Protein AF-A0A925RBF7-F1 (afdb_monomer_lite)

Structure (mmCIF, N/CA/C/O backbone):
data_AF-A0A925RBF7-F1
#
_entry.id   AF-A0A925RBF7-F1
#
loop_
_atom_site.group_PDB
_atom_site.id
_atom_site.type_symbol
_atom_site.label_atom_id
_atom_site.label_alt_id
_atom_site.label_comp_id
_atom_s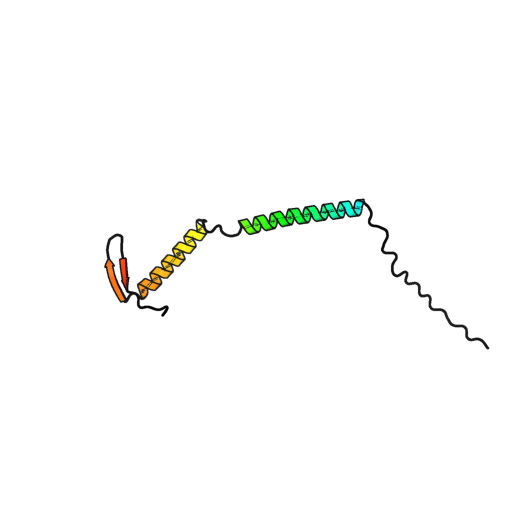ite.label_asym_id
_atom_site.label_entity_id
_atom_site.label_seq_id
_atom_site.pdbx_PDB_ins_code
_atom_site.Cartn_x
_atom_site.Cartn_y
_atom_site.Cartn_z
_atom_site.occupancy
_atom_site.B_iso_or_equiv
_atom_site.auth_seq_id
_atom_site.auth_comp_id
_atom_site.auth_asym_id
_atom_site.auth_atom_id
_atom_site.pdbx_PDB_model_num
ATOM 1 N N . MET A 1 1 ? 3.121 -23.216 -80.012 1.00 53.16 1 MET A N 1
ATOM 2 C CA . MET A 1 1 ? 4.552 -22.880 -79.867 1.00 53.16 1 MET A CA 1
ATOM 3 C C . MET A 1 1 ? 4.652 -21.693 -78.910 1.00 53.16 1 MET A C 1
ATOM 5 O O . MET A 1 1 ? 4.215 -20.616 -79.268 1.00 53.16 1 MET A O 1
ATOM 9 N N . ARG A 1 2 ? 5.131 -21.956 -77.683 1.00 52.97 2 ARG A N 1
ATOM 10 C CA . ARG A 1 2 ? 5.608 -21.027 -76.633 1.00 52.97 2 ARG A CA 1
ATOM 11 C C . ARG A 1 2 ? 4.675 -19.911 -76.128 1.00 52.97 2 ARG A C 1
ATOM 13 O O . ARG A 1 2 ? 4.674 -18.794 -76.624 1.00 52.97 2 ARG A O 1
ATOM 20 N N . THR A 1 3 ? 4.010 -20.215 -75.018 1.00 72.19 3 THR A N 1
ATOM 21 C CA . THR A 1 3 ? 3.555 -19.264 -73.995 1.00 72.19 3 THR A CA 1
ATOM 22 C C . THR A 1 3 ? 4.760 -18.568 -73.346 1.00 72.19 3 THR A C 1
ATOM 24 O O . THR A 1 3 ? 5.672 -19.275 -72.909 1.00 72.19 3 THR A O 1
ATOM 27 N N . PRO A 1 4 ? 4.778 -17.235 -73.193 1.00 68.31 4 PRO A N 1
ATOM 28 C CA . PRO A 1 4 ? 5.635 -16.589 -72.212 1.00 68.31 4 PRO A CA 1
ATOM 29 C C . PRO A 1 4 ? 4.834 -16.234 -70.952 1.00 68.31 4 PRO A C 1
ATOM 31 O O . PRO A 1 4 ? 3.897 -15.439 -70.976 1.00 68.31 4 PRO A O 1
ATOM 34 N N . LEU A 1 5 ? 5.234 -16.860 -69.843 1.00 68.88 5 LEU A N 1
ATOM 35 C CA . LEU A 1 5 ? 4.874 -16.492 -68.477 1.00 68.88 5 LEU A CA 1
ATOM 36 C C . LEU A 1 5 ? 5.290 -15.039 -68.202 1.00 68.88 5 LEU A C 1
ATOM 38 O O . LEU A 1 5 ? 6.479 -14.721 -68.221 1.00 68.88 5 LEU A O 1
ATOM 42 N N . ILE A 1 6 ? 4.329 -14.176 -67.872 1.00 75.00 6 ILE A N 1
ATOM 43 C CA . ILE A 1 6 ? 4.622 -12.877 -67.262 1.00 75.00 6 ILE A CA 1
ATOM 44 C C . ILE A 1 6 ? 4.984 -13.132 -65.795 1.00 75.00 6 ILE A C 1
ATOM 46 O O . ILE A 1 6 ? 4.153 -13.493 -64.962 1.00 75.00 6 ILE A O 1
ATOM 50 N N . ARG A 1 7 ? 6.280 -13.002 -65.515 1.00 73.44 7 ARG A N 1
ATOM 51 C CA . ARG A 1 7 ? 6.921 -13.119 -64.204 1.00 73.44 7 ARG A CA 1
ATOM 52 C C . ARG A 1 7 ? 6.366 -12.046 -63.257 1.00 73.44 7 ARG A C 1
ATOM 54 O O . ARG A 1 7 ? 6.526 -10.860 -63.524 1.00 73.44 7 ARG A O 1
ATOM 61 N N . ARG A 1 8 ? 5.749 -12.453 -62.141 1.00 71.81 8 ARG A N 1
ATOM 62 C CA . ARG A 1 8 ? 5.476 -11.565 -60.995 1.00 71.81 8 ARG A CA 1
ATOM 63 C C . ARG A 1 8 ? 6.813 -11.073 -60.415 1.00 71.81 8 ARG A C 1
ATOM 65 O O . ARG A 1 8 ? 7.613 -11.931 -60.038 1.00 71.81 8 ARG A O 1
ATOM 72 N N . PRO A 1 9 ? 7.060 -9.760 -60.277 1.00 64.62 9 PRO A N 1
ATOM 73 C CA . PRO A 1 9 ? 8.096 -9.279 -59.375 1.00 64.62 9 PRO A CA 1
ATOM 74 C C . PRO A 1 9 ? 7.606 -9.454 -57.932 1.00 64.62 9 PRO A C 1
ATOM 76 O O . PRO A 1 9 ? 6.683 -8.781 -57.473 1.00 64.62 9 PRO A O 1
ATOM 79 N N . SER A 1 10 ? 8.186 -10.429 -57.237 1.00 71.38 10 SER A N 1
ATOM 80 C CA . SER A 1 10 ? 8.075 -10.616 -55.792 1.00 71.38 10 SER A CA 1
ATOM 81 C C . SER A 1 10 ? 9.087 -9.711 -55.089 1.00 71.38 10 SER A C 1
ATOM 83 O O . SER A 1 10 ? 10.015 -10.201 -54.455 1.00 71.38 10 SER A O 1
ATOM 85 N N . ASP A 1 11 ? 8.929 -8.398 -55.218 1.00 62.97 11 ASP A N 1
ATOM 86 C CA . ASP A 1 11 ? 9.864 -7.437 -54.625 1.00 62.97 11 ASP A CA 1
ATOM 87 C C . ASP A 1 11 ? 9.233 -6.784 -53.397 1.00 62.97 11 ASP A C 1
ATOM 89 O O . ASP A 1 11 ? 9.076 -5.571 -53.296 1.00 62.97 11 ASP A O 1
ATOM 93 N N . ALA A 1 12 ? 8.853 -7.622 -52.436 1.00 63.16 12 ALA A N 1
ATOM 94 C CA . ALA A 1 12 ? 8.847 -7.190 -51.053 1.00 63.16 12 ALA A CA 1
ATOM 95 C C . ALA A 1 12 ? 10.211 -7.580 -50.474 1.00 63.16 12 ALA A C 1
ATOM 97 O O . ALA A 1 12 ? 10.421 -8.768 -50.214 1.00 63.16 12 ALA A O 1
ATOM 98 N N . PRO A 1 13 ? 11.140 -6.641 -50.217 1.00 54.00 13 PRO A N 1
ATOM 99 C CA . PRO A 1 13 ? 12.165 -6.878 -49.216 1.00 54.00 13 PRO A CA 1
ATOM 100 C C . PRO A 1 13 ? 11.473 -6.885 -47.848 1.00 54.00 13 PRO A C 1
ATOM 102 O O . PRO A 1 13 ? 11.537 -5.935 -47.070 1.00 54.00 13 PRO A O 1
ATOM 105 N N . ALA A 1 14 ? 10.755 -7.970 -47.561 1.00 61.97 14 ALA A N 1
ATOM 106 C CA . ALA A 1 14 ? 10.430 -8.320 -46.201 1.00 61.97 14 ALA A CA 1
ATOM 107 C C . ALA A 1 14 ? 11.758 -8.668 -45.520 1.00 61.97 14 ALA A C 1
ATOM 109 O O . ALA A 1 14 ? 12.412 -9.643 -45.872 1.00 61.97 14 ALA A O 1
ATOM 110 N N . GLN A 1 15 ? 12.108 -7.846 -44.533 1.00 63.09 15 GLN A N 1
ATOM 111 C CA . GLN A 1 15 ? 13.069 -8.146 -43.475 1.00 63.09 15 GLN A CA 1
ATOM 112 C C . GLN A 1 15 ? 14.554 -8.020 -43.851 1.00 63.09 15 GLN A C 1
ATOM 114 O O . GLN A 1 15 ? 15.302 -8.985 -43.937 1.00 63.09 15 GLN A O 1
ATOM 119 N N . MET A 1 16 ? 15.021 -6.772 -43.881 1.00 54.44 16 MET A N 1
ATOM 120 C CA . MET A 1 16 ? 16.357 -6.431 -43.377 1.00 54.44 16 MET A CA 1
ATOM 121 C C . MET A 1 16 ? 16.203 -5.594 -42.101 1.00 54.44 16 MET A C 1
ATOM 123 O O . MET A 1 16 ? 16.577 -4.429 -42.040 1.00 54.44 16 MET A O 1
ATOM 127 N N . LEU A 1 17 ? 15.589 -6.181 -41.075 1.00 60.72 17 LEU A N 1
ATOM 128 C CA . LEU A 1 17 ? 15.402 -5.541 -39.771 1.00 60.72 17 LEU A CA 1
ATOM 129 C C . LEU A 1 17 ? 16.152 -6.293 -38.673 1.00 60.72 17 LEU A C 1
ATOM 131 O O . LEU A 1 17 ? 15.610 -6.509 -37.609 1.00 60.72 17 LEU A O 1
ATOM 135 N N . PHE A 1 18 ? 17.405 -6.680 -38.911 1.00 63.72 18 PHE A N 1
ATOM 136 C CA . PHE A 1 18 ? 18.330 -6.979 -37.814 1.00 63.72 18 PHE A CA 1
ATOM 137 C C . PHE A 1 18 ? 19.751 -6.569 -38.201 1.00 63.72 18 PHE A C 1
ATOM 139 O O . PHE A 1 18 ? 20.602 -7.383 -38.547 1.00 63.72 18 PHE A O 1
ATOM 146 N N . ARG A 1 19 ? 20.001 -5.256 -38.160 1.00 61.59 19 ARG A N 1
ATOM 147 C CA . ARG A 1 19 ? 21.356 -4.729 -37.963 1.00 61.59 19 ARG A CA 1
ATOM 148 C C . ARG A 1 19 ? 21.570 -4.702 -36.452 1.00 61.59 19 ARG A C 1
ATOM 150 O O . ARG A 1 19 ? 20.692 -4.236 -35.736 1.00 61.59 19 ARG A O 1
ATOM 157 N N . GLY A 1 20 ? 22.671 -5.295 -35.990 1.00 67.06 20 GLY A N 1
ATOM 158 C CA . GLY A 1 20 ? 22.966 -5.475 -34.568 1.00 67.06 20 GLY A CA 1
ATOM 159 C C . GLY A 1 20 ? 22.776 -4.193 -33.756 1.00 67.06 20 GLY A C 1
ATOM 160 O O . GLY A 1 20 ? 23.075 -3.100 -34.236 1.00 67.06 20 GLY A O 1
ATOM 161 N N . MET A 1 21 ? 22.263 -4.358 -32.538 1.00 67.31 21 MET A N 1
ATOM 162 C CA . MET A 1 21 ? 21.976 -3.267 -31.611 1.00 67.31 21 MET A CA 1
ATOM 163 C C . MET A 1 21 ? 23.260 -2.480 -31.353 1.00 67.31 21 MET A C 1
ATOM 165 O O . MET A 1 21 ? 24.289 -3.054 -30.983 1.00 67.31 21 MET A O 1
ATOM 169 N N . SER A 1 22 ? 23.229 -1.176 -31.610 1.00 83.12 22 SER A N 1
ATOM 170 C CA . SER A 1 22 ? 24.416 -0.348 -31.404 1.00 83.12 22 SER A CA 1
ATOM 171 C C . SER A 1 22 ? 24.723 -0.230 -29.906 1.00 83.12 22 SER A C 1
ATOM 173 O O . SER A 1 22 ? 23.821 -0.262 -29.070 1.00 83.12 22 SER A O 1
ATOM 175 N N . PHE A 1 23 ? 25.997 -0.070 -29.531 1.00 84.50 23 PHE A N 1
ATOM 176 C CA . PHE A 1 23 ? 26.377 0.072 -28.116 1.00 84.50 23 PHE A CA 1
ATOM 177 C C . PHE A 1 23 ? 25.640 1.236 -27.432 1.00 84.50 23 PHE A C 1
ATOM 179 O O . PHE A 1 23 ? 25.201 1.121 -26.289 1.00 84.50 23 PHE A O 1
ATOM 186 N N . ILE A 1 24 ? 25.442 2.339 -28.161 1.00 90.88 24 ILE A N 1
ATOM 187 C CA . ILE A 1 24 ? 24.719 3.511 -27.662 1.00 90.88 24 ILE A CA 1
ATOM 188 C C . ILE A 1 24 ? 23.233 3.219 -27.421 1.00 90.88 24 ILE A C 1
ATOM 190 O O . ILE A 1 24 ? 22.660 3.711 -26.458 1.00 90.88 24 ILE A O 1
ATOM 194 N N . GLU A 1 25 ? 22.619 2.365 -28.232 1.00 88.81 25 GLU A N 1
ATOM 195 C CA . GLU A 1 25 ? 21.222 1.958 -28.083 1.00 88.81 25 GLU A CA 1
ATOM 196 C C . GLU A 1 25 ? 21.014 1.067 -26.852 1.00 88.81 25 GLU A C 1
ATOM 198 O O . GLU A 1 25 ? 20.044 1.248 -26.113 1.00 88.81 25 GLU A O 1
ATOM 203 N N . VAL A 1 26 ? 21.969 0.179 -26.553 1.00 93.62 26 VAL A N 1
ATOM 204 C CA . VAL A 1 26 ? 21.971 -0.598 -25.303 1.00 93.62 26 VAL A CA 1
ATOM 205 C C . VAL A 1 26 ? 22.162 0.323 -24.097 1.00 93.62 26 VAL A C 1
ATOM 207 O O . VAL A 1 26 ? 21.428 0.207 -23.1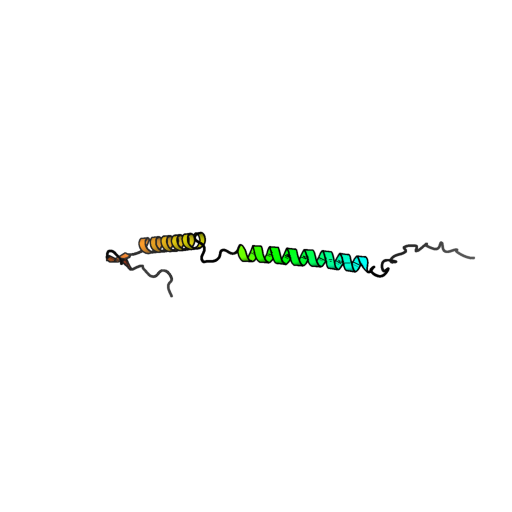19 1.00 93.62 26 VAL A O 1
ATOM 210 N N . MET A 1 27 ? 23.093 1.281 -24.172 1.00 95.69 27 MET A N 1
ATOM 211 C CA . MET A 1 27 ? 23.312 2.264 -23.103 1.00 95.69 27 MET A CA 1
ATOM 212 C C . MET A 1 27 ? 22.053 3.091 -22.824 1.00 95.69 27 MET A C 1
ATOM 214 O O . MET A 1 27 ? 21.667 3.244 -21.667 1.00 95.69 27 MET A O 1
ATOM 218 N N . ILE A 1 28 ? 21.384 3.575 -23.875 1.00 95.94 28 ILE A N 1
ATOM 219 C CA . ILE A 1 28 ? 20.122 4.314 -23.762 1.00 95.94 28 ILE A CA 1
ATOM 220 C C . ILE A 1 28 ? 19.036 3.423 -23.150 1.00 95.94 28 ILE A C 1
ATOM 222 O O . ILE A 1 28 ? 18.334 3.858 -22.242 1.00 95.94 28 ILE A O 1
ATOM 226 N N . SER A 1 29 ? 18.930 2.164 -23.577 1.00 95.38 29 SER A N 1
ATOM 227 C CA . SER A 1 29 ? 17.935 1.221 -23.049 1.00 95.38 29 SER A CA 1
ATOM 228 C C . SER A 1 29 ? 18.137 0.939 -21.559 1.00 95.38 29 SER A C 1
ATOM 230 O O . SER A 1 29 ? 17.175 0.933 -20.789 1.00 95.38 29 SER A O 1
ATOM 232 N N . VAL A 1 30 ? 19.388 0.755 -21.130 1.00 96.06 30 VAL A N 1
ATOM 233 C CA . VAL A 1 30 ? 19.739 0.566 -19.715 1.00 96.06 30 VAL A CA 1
ATOM 234 C C . VAL A 1 30 ? 19.449 1.829 -18.906 1.00 96.06 30 VAL A C 1
ATOM 236 O O . VAL A 1 30 ? 18.899 1.732 -17.812 1.00 96.06 30 VAL A O 1
ATOM 239 N N . LEU A 1 31 ? 19.761 3.009 -19.44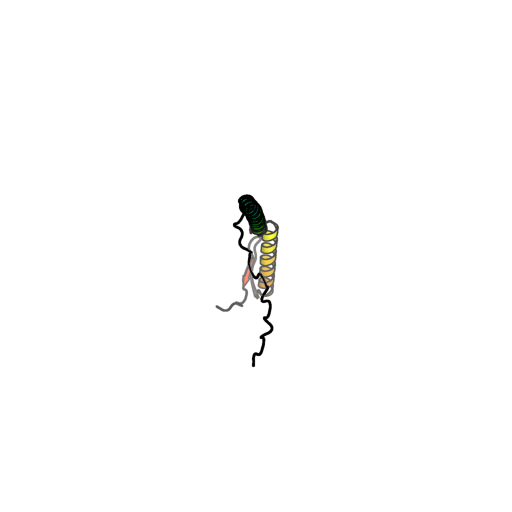6 1.00 97.44 31 LEU A N 1
ATOM 240 C CA . LEU A 1 31 ? 19.509 4.291 -18.786 1.00 97.44 31 LEU A CA 1
ATOM 241 C C . LEU A 1 31 ? 18.008 4.550 -18.609 1.00 97.44 31 LEU A C 1
ATOM 243 O O . LEU A 1 31 ? 17.568 4.932 -17.530 1.00 97.44 31 LEU A O 1
ATOM 247 N N . ILE A 1 32 ? 17.200 4.291 -19.637 1.00 97.44 32 ILE A N 1
ATOM 248 C CA . ILE A 1 32 ? 15.740 4.414 -19.541 1.00 97.44 32 ILE A CA 1
ATOM 249 C C . ILE A 1 32 ? 15.196 3.413 -18.516 1.00 97.44 32 ILE A C 1
ATOM 251 O O . ILE A 1 32 ? 14.399 3.778 -17.653 1.00 97.44 32 ILE A O 1
ATOM 255 N N . SER A 1 33 ? 15.660 2.163 -18.571 1.00 97.19 33 SER A N 1
ATOM 256 C CA . SER A 1 33 ? 15.216 1.114 -17.649 1.00 97.19 33 SER A CA 1
ATOM 257 C C . SER A 1 33 ? 15.548 1.454 -16.195 1.00 97.19 33 SER A C 1
ATOM 259 O O . SER A 1 33 ? 14.710 1.256 -15.318 1.00 97.19 33 SER A O 1
ATOM 261 N N . SER A 1 34 ? 16.733 2.009 -15.923 1.00 97.00 34 SER A N 1
ATOM 262 C CA . SER A 1 34 ? 17.134 2.377 -14.563 1.00 97.00 34 SER A CA 1
ATOM 263 C C . SER A 1 34 ? 16.277 3.509 -13.994 1.00 97.00 34 SER A C 1
ATOM 265 O O . SER A 1 34 ? 15.866 3.431 -12.836 1.00 97.00 34 SER A O 1
ATOM 267 N N . ILE A 1 35 ? 15.931 4.511 -14.810 1.00 97.31 35 ILE A N 1
ATOM 268 C CA . ILE A 1 35 ? 15.023 5.597 -14.413 1.00 97.31 35 ILE A CA 1
ATOM 269 C C . ILE A 1 35 ? 13.637 5.042 -14.080 1.00 97.31 35 ILE A C 1
ATOM 271 O O . ILE A 1 35 ? 13.061 5.408 -13.056 1.00 97.31 35 ILE A O 1
ATOM 275 N N . ILE A 1 36 ? 13.111 4.138 -14.911 1.00 97.69 36 ILE A N 1
ATOM 276 C CA . ILE A 1 36 ? 11.800 3.519 -14.678 1.00 97.69 36 ILE A CA 1
ATOM 277 C C . ILE A 1 36 ? 11.805 2.735 -13.363 1.00 97.69 36 ILE A C 1
ATOM 279 O O . ILE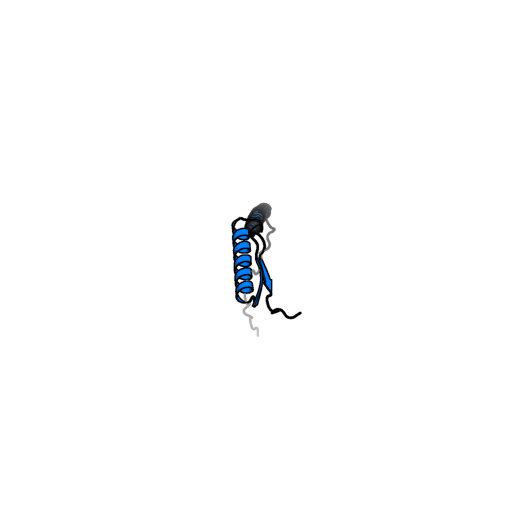 A 1 36 ? 10.899 2.908 -12.550 1.00 97.69 36 ILE A O 1
ATOM 283 N N . VAL A 1 37 ? 12.829 1.912 -13.121 1.00 96.94 37 VAL A N 1
ATOM 284 C CA . VAL A 1 37 ? 12.946 1.121 -11.885 1.00 96.94 37 VAL A CA 1
ATOM 285 C C . VAL A 1 37 ? 13.064 2.025 -10.654 1.00 96.94 37 VAL A C 1
ATOM 287 O O . VAL A 1 37 ? 12.378 1.789 -9.660 1.00 96.94 37 VAL A O 1
ATOM 290 N N . ALA A 1 38 ? 13.867 3.090 -10.722 1.00 96.25 38 ALA A N 1
ATOM 291 C CA . ALA A 1 38 ? 14.004 4.052 -9.630 1.00 96.25 38 ALA A CA 1
ATOM 292 C C . ALA A 1 38 ? 12.686 4.793 -9.339 1.00 96.25 38 ALA A C 1
ATOM 294 O O . ALA A 1 38 ? 12.294 4.947 -8.180 1.00 96.25 38 ALA A O 1
ATOM 295 N N . GLY A 1 39 ? 11.963 5.207 -10.384 1.00 94.69 39 GLY A N 1
ATOM 296 C CA . GLY A 1 39 ? 10.644 5.825 -10.252 1.00 94.69 39 GLY A CA 1
ATOM 297 C C . GLY A 1 39 ? 9.622 4.872 -9.634 1.00 94.69 39 GLY A C 1
ATOM 298 O O . GLY A 1 39 ? 8.911 5.246 -8.700 1.00 94.69 39 GLY A O 1
ATOM 299 N N . LEU A 1 40 ? 9.602 3.615 -10.088 1.00 96.06 40 LEU A N 1
ATOM 300 C CA . LEU A 1 40 ? 8.727 2.578 -9.547 1.00 96.06 40 LEU A CA 1
ATOM 301 C C . LEU A 1 40 ? 8.986 2.364 -8.052 1.00 96.06 40 LEU A C 1
ATOM 303 O O . LEU A 1 40 ? 8.041 2.358 -7.264 1.00 96.06 40 LEU A O 1
ATOM 307 N N . GLN A 1 41 ? 10.253 2.277 -7.643 1.00 92.88 41 GLN A N 1
ATOM 308 C CA . GLN A 1 41 ? 10.628 2.164 -6.235 1.00 92.88 41 GLN A CA 1
ATOM 309 C C . GLN A 1 41 ? 10.093 3.341 -5.403 1.00 92.88 41 GLN A C 1
ATOM 311 O O . GLN A 1 41 ? 9.546 3.123 -4.322 1.00 92.88 41 GLN A O 1
ATOM 316 N N . GLY A 1 42 ? 10.176 4.570 -5.923 1.00 90.62 42 GLY A N 1
ATOM 317 C CA . GLY A 1 42 ? 9.596 5.750 -5.279 1.00 90.62 42 GLY A CA 1
ATOM 318 C C . GLY A 1 42 ? 8.077 5.651 -5.123 1.00 90.62 42 GLY A C 1
ATOM 319 O O . GLY A 1 42 ? 7.554 5.885 -4.035 1.00 90.62 42 GLY A O 1
ATOM 320 N N . THR A 1 43 ? 7.361 5.245 -6.178 1.00 91.25 43 THR A N 1
ATOM 321 C CA . THR A 1 43 ? 5.895 5.087 -6.122 1.00 91.25 43 THR A CA 1
ATOM 322 C C . THR A 1 43 ? 5.455 3.996 -5.151 1.00 91.25 43 THR A C 1
ATOM 324 O O . THR A 1 43 ? 4.487 4.196 -4.423 1.00 91.25 43 THR A O 1
ATOM 327 N N . ILE A 1 44 ? 6.188 2.881 -5.077 1.00 90.62 44 ILE A N 1
ATOM 328 C CA . ILE A 1 44 ? 5.930 1.810 -4.109 1.00 90.62 44 ILE A CA 1
ATOM 329 C C . ILE A 1 44 ? 6.160 2.330 -2.690 1.00 90.62 44 ILE A C 1
ATOM 331 O O . ILE A 1 44 ? 5.328 2.107 -1.819 1.00 90.62 44 ILE A O 1
ATOM 335 N N . PHE A 1 45 ? 7.248 3.067 -2.453 1.00 89.06 45 PHE A N 1
ATOM 336 C CA . PHE A 1 45 ? 7.531 3.650 -1.142 1.00 89.06 45 PHE A CA 1
ATOM 337 C C . PHE A 1 45 ? 6.436 4.631 -0.697 1.00 89.06 45 PHE A C 1
ATOM 339 O O . PHE A 1 45 ? 5.959 4.563 0.433 1.00 89.06 45 PHE A O 1
ATOM 346 N N . LEU A 1 46 ? 5.983 5.498 -1.606 1.00 84.62 46 LEU A N 1
ATOM 347 C CA . LEU A 1 46 ? 4.850 6.398 -1.380 1.00 84.62 46 LEU A CA 1
ATOM 348 C C . LEU A 1 46 ? 3.555 5.628 -1.095 1.00 84.62 46 LEU A C 1
ATOM 350 O O . LEU A 1 46 ? 2.840 5.979 -0.161 1.00 84.62 46 LEU A O 1
ATOM 354 N N . ALA A 1 47 ? 3.268 4.567 -1.852 1.00 85.06 47 ALA A N 1
ATOM 355 C CA . ALA A 1 47 ? 2.087 3.735 -1.645 1.00 85.06 47 ALA A CA 1
ATOM 356 C C . ALA A 1 47 ? 2.110 3.045 -0.272 1.00 85.06 47 ALA A C 1
ATOM 358 O O . ALA A 1 47 ? 1.114 3.084 0.450 1.00 85.06 47 ALA A O 1
ATOM 359 N N . LEU A 1 48 ? 3.255 2.488 0.129 1.00 82.62 48 LEU A N 1
ATOM 360 C CA . LEU A 1 48 ? 3.434 1.866 1.442 1.00 82.62 48 LEU A CA 1
ATOM 361 C C . LEU A 1 48 ? 3.289 2.878 2.582 1.00 82.62 48 LEU A C 1
ATOM 363 O O . LEU A 1 48 ? 2.673 2.564 3.592 1.00 82.62 48 LEU A O 1
ATOM 367 N N . ASN A 1 49 ? 3.795 4.100 2.410 1.00 75.44 49 ASN A N 1
ATOM 368 C CA . ASN A 1 49 ? 3.663 5.154 3.417 1.00 75.44 49 ASN A CA 1
ATOM 369 C C . ASN A 1 49 ? 2.265 5.805 3.438 1.00 75.44 49 ASN A C 1
ATOM 371 O O . ASN A 1 49 ? 1.900 6.475 4.398 1.00 75.44 49 ASN A O 1
ATOM 375 N N . SER A 1 50 ? 1.481 5.638 2.368 1.00 74.88 50 SER A N 1
ATOM 376 C CA . SER A 1 50 ? 0.086 6.091 2.302 1.00 74.88 50 SER A CA 1
ATOM 377 C C . SER A 1 50 ? -0.889 5.134 2.985 1.00 74.88 50 SER A C 1
ATOM 379 O O . SER A 1 50 ? -2.027 5.522 3.259 1.00 74.88 50 SER A O 1
ATOM 381 N N . MET A 1 51 ? -0.462 3.899 3.280 1.00 69.56 51 MET A N 1
ATOM 382 C CA . MET A 1 51 ? -1.232 3.046 4.172 1.00 69.56 51 MET A CA 1
ATOM 383 C C . MET A 1 51 ? -1.282 3.734 5.536 1.00 69.56 51 MET A C 1
ATOM 385 O O . MET A 1 51 ? -0.225 4.055 6.080 1.00 69.56 51 MET A O 1
ATOM 389 N N . PRO A 1 52 ? -2.483 3.994 6.082 1.00 60.31 52 PRO A N 1
ATOM 390 C CA . PRO A 1 52 ? -2.610 4.593 7.394 1.00 60.31 52 PRO A CA 1
ATOM 391 C C . PRO A 1 52 ? -1.859 3.711 8.378 1.00 60.31 52 PRO A C 1
ATOM 393 O O . PRO A 1 52 ? -2.263 2.571 8.624 1.00 60.31 52 PRO A O 1
ATOM 396 N N . ASP A 1 53 ? -0.764 4.231 8.927 1.00 58.31 53 ASP A N 1
ATOM 397 C CA . ASP A 1 53 ? -0.177 3.613 10.095 1.00 58.31 53 ASP A CA 1
ATOM 398 C C . ASP A 1 53 ? -1.303 3.554 11.130 1.00 58.31 53 ASP A C 1
ATOM 400 O O . ASP A 1 53 ? -1.983 4.549 11.411 1.00 58.31 53 ASP A O 1
ATOM 404 N N . SER A 1 54 ? -1.599 2.352 11.615 1.00 54.59 54 SER A N 1
ATOM 405 C CA . SER A 1 54 ? -2.756 2.098 12.481 1.00 54.59 54 SER A CA 1
ATOM 406 C C . SER A 1 54 ? -2.706 2.884 13.806 1.00 54.59 54 SER A C 1
ATOM 408 O O . SER A 1 54 ? -3.667 2.862 14.575 1.00 54.59 54 SER A O 1
ATOM 410 N N . THR A 1 55 ? -1.622 3.629 14.016 1.00 55.00 55 THR A N 1
ATOM 411 C CA . THR A 1 55 ? -1.240 4.503 15.126 1.00 55.00 55 THR A CA 1
ATOM 412 C C . THR A 1 55 ? -1.557 5.996 14.912 1.00 55.00 55 THR A C 1
ATOM 414 O O . THR A 1 55 ? -1.367 6.791 15.831 1.00 55.00 55 THR A O 1
ATOM 417 N N . GLY A 1 56 ? -2.048 6.416 13.739 1.00 58.88 56 GLY A N 1
ATOM 418 C CA . GLY A 1 56 ? -2.392 7.816 13.469 1.00 58.88 56 GLY A CA 1
ATOM 419 C C . GLY A 1 56 ? -3.567 8.345 14.311 1.00 58.88 56 GLY A C 1
ATOM 420 O O . GLY A 1 56 ? -4.514 7.629 14.636 1.00 58.88 56 GLY A O 1
ATOM 421 N N . VAL A 1 57 ? -3.573 9.645 14.630 1.00 61.06 57 VAL A N 1
ATOM 422 C CA . VAL A 1 57 ? -4.684 10.293 15.368 1.00 61.06 57 VAL A CA 1
ATOM 423 C C . VAL A 1 57 ? -6.035 10.061 14.669 1.00 61.06 57 VAL A C 1
ATOM 425 O O . VAL A 1 57 ? -7.046 9.841 15.330 1.00 61.06 57 VAL A O 1
ATOM 428 N N . ALA A 1 58 ? -6.044 10.017 13.332 1.00 60.81 58 ALA A N 1
ATOM 429 C CA . ALA A 1 58 ? -7.235 9.727 12.536 1.00 60.81 58 ALA A CA 1
ATOM 430 C C . ALA A 1 58 ? -7.708 8.262 12.645 1.00 60.81 58 ALA A C 1
ATOM 432 O O . ALA A 1 58 ? -8.907 8.026 12.776 1.00 60.81 58 ALA A O 1
ATOM 433 N N . SER A 1 59 ? -6.803 7.272 12.645 1.00 58.00 59 SER A N 1
ATOM 434 C CA . SER A 1 59 ? -7.180 5.861 12.847 1.00 58.00 59 SER A CA 1
ATOM 435 C C . SER A 1 59 ? -7.671 5.616 14.275 1.00 58.00 59 SER A C 1
ATOM 437 O O . SER A 1 59 ? -8.606 4.847 14.486 1.00 58.00 59 SER A O 1
ATOM 439 N N . THR A 1 60 ? -7.088 6.319 15.248 1.00 64.62 60 THR A N 1
ATOM 440 C CA . THR A 1 60 ? -7.519 6.290 16.649 1.00 64.62 60 THR A CA 1
ATOM 441 C C . THR A 1 60 ? -8.909 6.905 16.797 1.00 64.62 60 THR A C 1
ATOM 443 O O . THR A 1 60 ? -9.780 6.282 17.395 1.00 64.62 60 THR A O 1
ATOM 446 N N . ALA A 1 61 ? -9.169 8.063 16.182 1.00 68.25 61 ALA A N 1
ATOM 447 C CA . ALA A 1 61 ? -10.492 8.689 16.177 1.00 68.25 61 ALA A CA 1
ATOM 448 C C . ALA A 1 61 ? -11.561 7.794 15.524 1.00 68.25 61 ALA A C 1
ATOM 450 O O . ALA A 1 61 ? -12.656 7.656 16.066 1.00 68.25 61 ALA A O 1
ATOM 451 N N . LEU A 1 62 ? -11.232 7.126 14.413 1.00 75.69 62 LEU A N 1
ATOM 452 C CA . LEU A 1 62 ? -12.136 6.172 13.762 1.00 75.69 62 LEU A CA 1
ATOM 453 C C . LEU A 1 62 ? -12.427 4.953 14.649 1.00 75.69 62 LEU A C 1
ATOM 455 O O . LEU A 1 62 ? -13.587 4.573 14.786 1.00 75.69 62 LEU A O 1
ATOM 459 N N . ARG A 1 63 ? -11.412 4.368 15.300 1.00 72.06 63 ARG A N 1
ATOM 460 C CA . ARG A 1 63 ? -11.598 3.239 16.232 1.00 72.06 63 ARG A CA 1
ATOM 461 C C . ARG A 1 63 ? -12.408 3.631 17.466 1.00 72.06 63 ARG A C 1
ATOM 463 O O . ARG A 1 63 ? -13.256 2.859 17.905 1.00 72.06 63 ARG A O 1
ATOM 470 N N . VAL A 1 64 ? -12.169 4.824 18.012 1.00 77.25 64 VAL A N 1
ATOM 471 C CA . VAL A 1 64 ? -12.936 5.366 19.142 1.00 77.25 64 VAL A CA 1
ATOM 472 C C . VAL A 1 64 ? -14.391 5.585 18.736 1.00 77.25 64 VAL A C 1
ATOM 474 O O . VAL A 1 64 ? -15.273 5.140 19.462 1.00 77.25 64 VAL A O 1
ATOM 477 N N . SER A 1 65 ? -14.650 6.173 17.563 1.00 78.12 65 SER A N 1
ATOM 478 C CA . SER A 1 65 ? -16.013 6.339 17.036 1.00 78.12 65 SER A CA 1
ATOM 479 C C . SER A 1 65 ? -16.712 4.993 16.858 1.00 78.12 65 SER A C 1
ATOM 481 O O . SER A 1 65 ? -17.808 4.808 17.365 1.00 78.12 65 SER A O 1
ATOM 483 N N . GLN A 1 66 ? -16.054 4.018 16.223 1.00 81.88 66 GLN A N 1
ATOM 484 C CA . GLN A 1 66 ? -16.624 2.683 16.009 1.00 81.88 66 GLN A CA 1
ATOM 485 C C . GLN A 1 66 ? -16.929 1.957 17.323 1.00 81.88 66 GLN A C 1
ATOM 487 O O . GLN A 1 66 ? -17.955 1.291 17.447 1.00 81.88 66 GLN A O 1
ATOM 492 N N . THR A 1 67 ? -16.049 2.089 18.317 1.00 81.25 67 THR A N 1
ATOM 493 C CA . THR A 1 67 ? -16.258 1.491 19.642 1.00 81.25 67 THR A CA 1
ATOM 494 C C . THR A 1 67 ? -17.398 2.189 20.382 1.00 81.25 67 THR A C 1
ATOM 496 O O . THR A 1 67 ? -18.213 1.518 21.008 1.00 81.25 67 THR A O 1
ATOM 499 N N . ALA A 1 68 ? -17.493 3.518 20.287 1.00 81.00 68 ALA A N 1
ATOM 500 C CA . ALA A 1 68 ? -18.574 4.293 20.886 1.00 81.00 68 ALA A CA 1
ATOM 501 C C . ALA A 1 68 ? -19.935 3.962 20.254 1.00 81.00 68 ALA A C 1
ATOM 503 O O . ALA A 1 68 ? -20.901 3.753 20.983 1.00 81.00 68 ALA A O 1
ATOM 504 N N . ASP A 1 69 ? -19.997 3.833 18.926 1.00 84.25 69 ASP A N 1
ATOM 505 C CA . ASP A 1 69 ? -21.211 3.434 18.208 1.00 84.25 69 ASP A CA 1
ATOM 506 C C . ASP A 1 69 ? -21.647 2.018 18.600 1.00 84.25 69 ASP A C 1
ATOM 508 O O . ASP A 1 69 ? -22.829 1.765 18.837 1.00 84.25 69 ASP A O 1
ATOM 512 N N . ARG A 1 70 ? -20.686 1.097 18.742 1.00 81.06 70 ARG A N 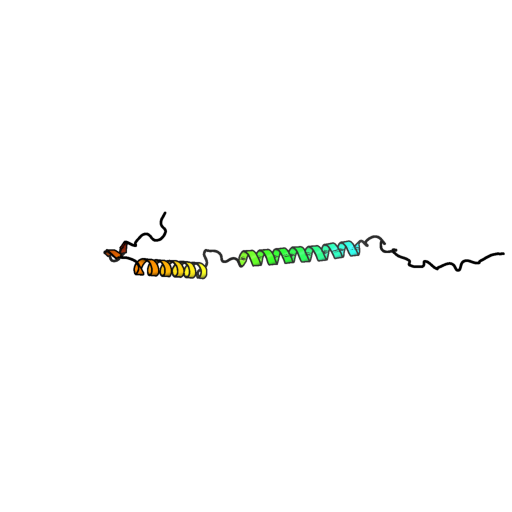1
ATOM 513 C CA . ARG A 1 70 ? -20.954 -0.268 19.202 1.00 81.06 70 ARG A CA 1
ATOM 514 C C . ARG A 1 70 ? -21.473 -0.299 20.641 1.00 81.06 70 ARG A C 1
ATOM 516 O O . ARG A 1 70 ? -22.489 -0.936 20.897 1.00 81.06 70 ARG A O 1
ATOM 523 N N . LEU A 1 71 ? -20.835 0.427 21.559 1.00 79.38 71 LEU A N 1
ATOM 524 C CA . LEU A 1 71 ? -21.293 0.558 22.947 1.00 79.38 71 LEU A CA 1
ATOM 525 C C . LEU A 1 71 ? -22.697 1.166 23.025 1.00 79.38 71 LEU A C 1
ATOM 527 O O . LEU A 1 71 ? -23.528 0.691 23.792 1.00 79.38 71 LEU A O 1
ATOM 531 N N . ALA A 1 72 ? -22.984 2.195 22.224 1.00 83.06 72 ALA A N 1
ATOM 532 C CA . ALA A 1 72 ? -24.306 2.809 22.171 1.00 83.06 72 ALA A CA 1
ATOM 533 C C . ALA A 1 72 ? -25.372 1.822 21.667 1.00 83.06 72 ALA A C 1
ATOM 535 O O . ALA A 1 72 ? -26.463 1.757 22.236 1.00 83.06 72 ALA A O 1
ATOM 536 N N . ALA A 1 73 ? -25.045 1.023 20.648 1.00 81.94 73 ALA A N 1
ATOM 537 C CA . ALA A 1 73 ? -25.929 -0.016 20.132 1.00 81.94 73 ALA A CA 1
ATOM 538 C C . ALA A 1 73 ? -26.191 -1.123 21.168 1.00 81.94 73 ALA A C 1
ATOM 540 O O . ALA A 1 73 ? -27.336 -1.536 21.352 1.00 81.94 73 ALA A O 1
ATOM 541 N N . GLU A 1 74 ? -25.156 -1.570 21.881 1.00 77.69 74 GLU A N 1
ATOM 542 C CA . GLU A 1 74 ? -25.280 -2.581 22.935 1.00 77.69 74 GLU A CA 1
ATOM 543 C C . GLU A 1 74 ? -26.123 -2.057 24.111 1.00 77.69 74 GLU A C 1
ATOM 545 O O . GLU A 1 74 ? -27.079 -2.718 24.525 1.00 77.69 74 GLU A O 1
ATOM 550 N N . LEU A 1 75 ? -25.870 -0.824 24.570 1.00 79.62 75 LEU A N 1
ATOM 551 C CA . LEU A 1 75 ? -26.648 -0.158 25.622 1.00 79.62 75 LEU A CA 1
ATOM 552 C C . LEU A 1 75 ? -28.119 0.048 25.248 1.00 79.62 75 LEU A C 1
ATOM 554 O O . LEU A 1 75 ? -28.984 -0.066 26.113 1.00 79.62 75 LEU A O 1
ATOM 558 N N . GLN A 1 76 ? -28.429 0.317 23.978 1.00 76.38 76 GLN A N 1
ATOM 559 C CA . GLN A 1 76 ? -29.815 0.449 23.517 1.00 76.38 76 GLN A CA 1
ATOM 560 C C . GLN A 1 76 ? -30.608 -0.858 23.666 1.00 76.38 76 GLN A C 1
ATOM 562 O O . GLN A 1 76 ? -31.834 -0.842 23.768 1.00 76.38 76 GLN A O 1
ATOM 567 N N . THR A 1 77 ? -29.908 -1.990 23.674 1.00 73.75 77 THR A N 1
ATOM 568 C CA . THR A 1 77 ? -30.496 -3.331 23.766 1.00 73.75 77 THR A CA 1
ATOM 569 C C . THR A 1 77 ? -30.304 -3.983 25.127 1.00 73.75 77 THR A C 1
ATOM 571 O O . THR A 1 77 ? -30.792 -5.091 25.352 1.00 73.75 77 THR A O 1
ATOM 574 N N . ALA A 1 78 ? -29.626 -3.294 26.045 1.00 70.06 78 ALA A N 1
ATOM 575 C CA . ALA A 1 78 ? -29.453 -3.740 27.411 1.00 70.06 78 ALA A CA 1
ATOM 576 C C . ALA A 1 78 ? -30.811 -3.791 28.122 1.00 70.06 78 ALA A C 1
ATOM 578 O O . ALA A 1 78 ? -31.571 -2.822 28.129 1.00 70.06 78 ALA A O 1
ATOM 579 N N . VAL A 1 79 ? -31.111 -4.934 28.736 1.00 73.38 79 VAL A N 1
ATOM 580 C CA . VAL A 1 79 ? -32.390 -5.159 29.429 1.00 73.38 79 VAL A CA 1
ATOM 581 C C . VAL A 1 79 ? -32.274 -4.786 30.906 1.00 73.38 79 VAL A C 1
ATOM 583 O O . VAL A 1 79 ? -33.233 -4.304 31.504 1.00 73.38 79 VAL A O 1
ATOM 586 N N . PHE A 1 80 ? -31.088 -4.967 31.492 1.00 69.50 80 PHE A N 1
ATOM 587 C CA . PHE A 1 80 ? -30.829 -4.686 32.901 1.00 69.50 80 PHE A CA 1
ATOM 588 C C . PHE A 1 80 ? -29.458 -4.044 33.105 1.00 69.50 80 PHE A C 1
ATOM 590 O O . PHE A 1 80 ? -28.471 -4.473 32.515 1.00 69.50 80 PHE A O 1
ATOM 597 N N . ILE A 1 81 ? -29.392 -3.045 33.986 1.00 72.12 81 ILE A N 1
ATOM 598 C CA . ILE A 1 81 ? -28.141 -2.462 34.485 1.00 72.12 81 ILE A CA 1
ATOM 599 C C . ILE A 1 81 ? -27.842 -3.133 35.828 1.00 72.12 81 ILE A C 1
ATOM 601 O O . ILE A 1 81 ? -28.654 -3.050 36.748 1.00 72.12 81 ILE A O 1
ATOM 605 N N . THR A 1 82 ? -26.710 -3.824 35.928 1.00 77.38 82 THR A N 1
ATOM 606 C CA . THR A 1 82 ? -26.306 -4.601 37.111 1.00 77.38 82 THR A CA 1
ATOM 607 C C . THR A 1 82 ? -25.425 -3.806 38.062 1.00 77.38 82 THR A C 1
ATOM 609 O O . THR A 1 82 ? -25.498 -4.007 39.271 1.00 77.38 82 THR A O 1
ATOM 612 N N . GLU A 1 83 ? -24.623 -2.877 37.542 1.00 73.94 83 GLU A N 1
ATOM 613 C CA . GLU A 1 83 ? -23.709 -2.072 38.345 1.00 73.94 83 GLU A CA 1
ATOM 614 C C . GLU A 1 83 ? -23.589 -0.661 37.769 1.00 73.94 83 GLU A C 1
ATOM 616 O O . GLU A 1 83 ? -23.495 -0.472 36.557 1.00 73.94 83 GLU A O 1
ATOM 621 N N . ARG A 1 84 ? -23.587 0.349 38.642 1.00 74.88 84 ARG A N 1
ATOM 622 C CA . ARG A 1 84 ? -23.353 1.741 38.255 1.00 74.88 84 ARG A CA 1
ATOM 623 C C . ARG A 1 84 ? -22.511 2.432 39.318 1.00 74.88 84 ARG A C 1
ATOM 625 O O . ARG A 1 84 ? -23.002 2.762 40.393 1.00 74.88 84 ARG A O 1
ATOM 632 N N . SER A 1 85 ? -21.254 2.677 38.983 1.00 81.56 85 SER A N 1
ATOM 633 C CA . SER A 1 85 ? -20.288 3.439 39.770 1.00 81.56 85 SER A CA 1
ATOM 634 C C . SER A 1 85 ? -19.740 4.604 38.937 1.00 81.56 85 SER A C 1
ATOM 636 O O . SER A 1 85 ? -20.071 4.758 37.762 1.00 81.56 85 SER A O 1
ATOM 638 N N . ALA A 1 86 ? -18.893 5.441 39.534 1.00 72.06 86 ALA A N 1
ATOM 639 C CA . ALA A 1 86 ? -18.243 6.550 38.838 1.00 72.06 86 ALA A CA 1
ATOM 640 C C . ALA A 1 86 ? -17.302 6.084 37.708 1.00 72.06 86 ALA A C 1
ATOM 642 O O . ALA A 1 86 ? -17.007 6.858 36.802 1.00 72.06 86 ALA A O 1
ATOM 643 N N . THR A 1 87 ? -16.835 4.832 37.756 1.00 76.81 87 THR A N 1
ATOM 644 C CA . THR A 1 87 ? -15.847 4.274 36.816 1.00 76.81 87 THR A CA 1
ATOM 645 C C . THR A 1 87 ? -16.284 2.978 36.137 1.00 76.81 87 THR A C 1
ATOM 647 O O . THR A 1 87 ? -15.583 2.502 35.248 1.00 76.81 87 THR A O 1
ATOM 650 N N . VAL A 1 88 ? -17.414 2.393 36.540 1.00 65.50 88 VAL A N 1
ATOM 651 C CA . VAL A 1 88 ? -17.869 1.080 36.060 1.00 65.50 88 VAL A CA 1
ATOM 652 C C . VAL A 1 88 ? -19.364 1.130 35.789 1.00 65.50 88 VAL A C 1
ATOM 654 O O . VAL A 1 88 ? -20.136 1.605 36.624 1.00 65.50 88 VAL A O 1
ATOM 657 N N . ILE A 1 89 ? -19.770 0.627 34.624 1.00 79.06 89 ILE A N 1
ATOM 658 C CA . ILE A 1 89 ? -21.171 0.386 34.283 1.00 79.06 89 ILE A CA 1
ATOM 659 C C . ILE A 1 89 ? -21.281 -1.069 33.834 1.00 79.06 89 ILE A C 1
ATOM 661 O O . ILE A 1 89 ? -20.725 -1.442 32.804 1.00 79.06 89 ILE A O 1
ATOM 665 N N . GLY A 1 90 ? -21.978 -1.882 34.622 1.00 78.31 90 GLY A N 1
ATOM 666 C CA . GLY A 1 90 ? -22.341 -3.252 34.282 1.00 78.31 90 GLY A CA 1
ATOM 667 C C . GLY A 1 90 ? -23.753 -3.284 33.713 1.00 78.31 90 GLY A C 1
ATOM 668 O O . GLY A 1 90 ? -24.674 -2.710 34.297 1.00 78.31 90 GLY A O 1
ATOM 669 N N . PHE A 1 91 ? -23.939 -3.944 32.577 1.00 79.88 91 PHE A N 1
ATOM 670 C CA . PHE A 1 91 ? -25.247 -4.127 31.958 1.00 79.88 91 PHE A CA 1
ATOM 671 C C . PHE A 1 91 ? -25.330 -5.497 31.284 1.00 79.88 91 PHE A C 1
ATOM 673 O O . PHE A 1 91 ? -24.323 -6.063 30.868 1.00 79.88 91 PHE A O 1
ATOM 680 N N . VAL A 1 92 ? -26.540 -6.045 31.221 1.00 77.19 92 VAL A N 1
ATOM 681 C CA . VAL A 1 92 ? -26.838 -7.347 30.623 1.00 77.19 92 VAL A CA 1
ATOM 682 C C . VAL A 1 92 ? -27.520 -7.107 29.288 1.00 77.19 92 VAL A C 1
ATOM 684 O O . VAL A 1 92 ? -28.606 -6.518 29.226 1.00 77.19 92 VAL A O 1
ATOM 687 N N . VAL A 1 93 ? -26.872 -7.578 28.228 1.00 75.69 93 VAL A N 1
ATOM 688 C CA . VAL A 1 93 ? -27.398 -7.576 26.865 1.00 75.69 93 VAL A CA 1
ATOM 689 C C . VAL A 1 93 ? -27.823 -9.007 26.521 1.00 75.69 93 VAL A C 1
ATOM 691 O O . VAL A 1 93 ? -27.081 -9.938 26.838 1.00 75.69 93 VAL A O 1
ATOM 694 N N . PRO A 1 94 ? -29.008 -9.216 25.923 1.00 75.00 94 PRO A N 1
ATOM 695 C CA . PRO A 1 94 ? -29.393 -10.514 25.382 1.00 75.00 94 PRO A CA 1
ATOM 696 C C . PRO A 1 94 ? -28.402 -10.938 24.297 1.00 75.00 94 PRO A C 1
ATOM 698 O O . PRO A 1 94 ? -28.066 -10.121 23.441 1.00 75.00 94 PRO A O 1
ATOM 701 N N . ASP A 1 95 ? -27.972 -12.197 24.321 1.00 74.12 95 ASP A N 1
ATOM 702 C CA . ASP A 1 95 ? -27.118 -12.778 23.282 1.00 74.12 95 ASP A CA 1
ATOM 703 C C . ASP A 1 95 ? -27.774 -12.619 21.897 1.00 74.12 95 ASP A C 1
ATOM 705 O O . ASP A 1 95 ? -28.963 -12.911 21.716 1.00 74.12 95 ASP A O 1
ATOM 709 N N . ARG A 1 96 ? -27.018 -12.069 20.941 1.00 64.06 96 ARG A N 1
ATOM 710 C CA . ARG A 1 96 ? -27.482 -11.766 19.576 1.00 64.06 96 ARG A CA 1
ATOM 711 C C . ARG A 1 96 ? -26.694 -12.500 18.505 1.00 64.06 96 ARG A C 1
ATOM 713 O O . ARG A 1 96 ? -27.134 -12.535 17.356 1.00 64.06 96 ARG A O 1
ATOM 720 N N . ASP A 1 97 ? -25.542 -13.023 18.872 1.00 71.38 97 ASP A N 1
ATOM 721 C CA . ASP A 1 97 ? -24.548 -13.635 18.017 1.00 71.38 97 ASP A CA 1
ATOM 722 C C . ASP A 1 97 ? -24.639 -15.163 18.050 1.00 71.38 97 ASP A C 1
ATOM 724 O O . ASP A 1 97 ? -24.294 -15.776 17.042 1.00 71.38 97 ASP A O 1
ATOM 728 N N . GLY A 1 98 ? -25.225 -15.746 19.105 1.00 57.41 98 GLY A N 1
ATOM 729 C CA . GLY A 1 98 ? -25.744 -17.115 19.100 1.00 57.41 98 GLY A CA 1
ATOM 730 C C . GLY A 1 98 ? -24.724 -18.172 18.673 1.00 57.41 98 GLY A C 1
ATOM 731 O O . GLY A 1 98 ? -25.004 -18.937 17.746 1.00 57.41 98 GLY A O 1
ATOM 732 N N . ASP A 1 99 ? -23.567 -18.185 19.335 1.00 51.69 99 ASP A N 1
ATOM 733 C CA . ASP A 1 99 ? -22.660 -19.345 19.378 1.00 51.69 99 ASP A CA 1
ATOM 734 C C . ASP A 1 99 ? -23.161 -20.378 20.406 1.00 51.69 99 ASP A C 1
ATOM 736 O O . ASP A 1 99 ? -23.486 -19.972 21.548 1.00 51.69 99 ASP A O 1
#

pLDDT: mean 76.02, std 12.82, range [51.69, 97.69]

Radius of gyration: 37.63 Å; chains: 1; bounding box: 59×33×120 Å

Sequence (99 aa):
MRTPLIRRPSDAPAQMLFRGMSFIEVMISVLISSIIVAGLQGTIFLALNSMPDSTGVASTALRVSQTADRLAAELQTAVFITERSATVIGFVVPDRDGD

Foldseek 3Di:
DDDDDPDDPPPDPPDPPDDDQDPVNVVVVVVVVVVVVVVVVVVVVVVVVPPPPCPDPVVVVVVVVVVVVVVVVQVVQFPDWDDDDPPDTRTDHPDDPDD

Secondary structure (DSSP, 8-state):
--PPP----------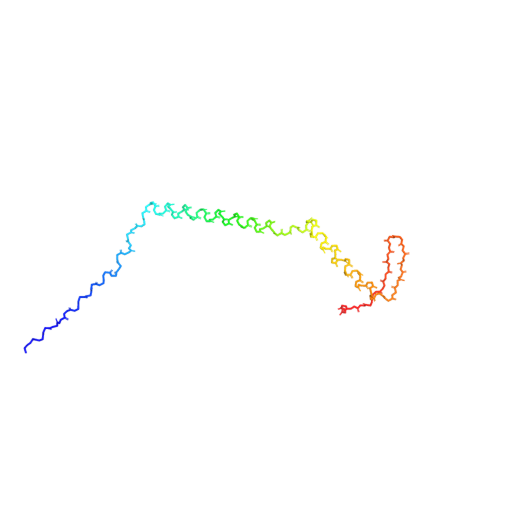---PPPPHHHHHHHHHHHHHHHHHHHHHHHHHHHHS--TTSHHHHHHHHHHHHHHHHHHHHH--EEEEE-SS-EEEE----S--